Protein AF-A0A351DFI8-F1 (afdb_monomer)

Solvent-accessible surface area (backbone atoms only — not comparable to full-atom values): 4093 Å² total; per-residue (Å²): 134,81,88,89,72,76,96,52,90,70,45,42,56,66,91,52,99,78,56,27,41,26,16,14,36,23,77,84,78,66,51,74,42,78,67,53,49,66,56,34,92,88,76,72,43,59,59,44,44,81,36,81,44,72,90,71,83,78,90,86,79,134

Radius of gyration: 13.63 Å; Cα contacts (8 Å, |Δi|>4): 102; chains: 1; bounding box: 32×26×38 Å

pLDDT: mean 93.47, std 6.28, range [55.75, 98.38]

Structure (mmCIF, N/CA/C/O backbone):
data_AF-A0A351DFI8-F1
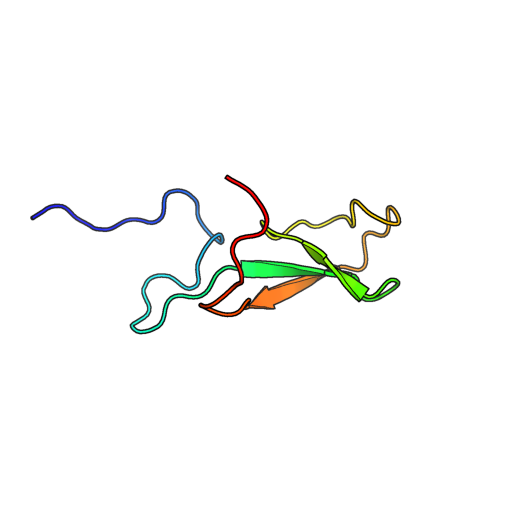#
_entry.id   AF-A0A351DFI8-F1
#
loop_
_atom_site.group_PDB
_atom_site.id
_atom_site.type_symbol
_atom_site.label_atom_id
_atom_site.label_alt_id
_atom_site.label_comp_id
_atom_site.label_asym_id
_atom_site.label_entity_id
_atom_site.label_seq_id
_atom_site.pdbx_PDB_ins_code
_atom_site.Cartn_x
_atom_site.Cartn_y
_atom_site.Cartn_z
_atom_site.occupancy
_atom_site.B_iso_or_equiv
_atom_site.auth_seq_id
_atom_site.auth_comp_id
_atom_site.auth_asym_id
_atom_site.auth_atom_id
_atom_site.pdbx_PDB_model_num
ATOM 1 N N . MET A 1 1 ? -16.121 8.228 26.435 1.00 55.75 1 MET A N 1
ATOM 2 C CA . MET A 1 1 ? -15.701 7.454 25.249 1.00 55.75 1 MET A CA 1
ATOM 3 C C . MET A 1 1 ? -14.900 8.414 24.386 1.00 55.75 1 MET A C 1
ATOM 5 O O . MET A 1 1 ? -15.440 9.463 24.071 1.00 55.75 1 MET A O 1
ATOM 9 N N . GLY A 1 2 ? -13.607 8.157 24.172 1.00 79.44 2 GLY A N 1
ATOM 10 C CA . GLY A 1 2 ? -12.719 9.097 23.475 1.00 79.44 2 GLY A CA 1
ATOM 11 C C . GLY A 1 2 ? -13.007 9.178 21.976 1.00 79.44 2 GLY A C 1
ATOM 12 O O . GLY A 1 2 ? -13.575 8.246 21.403 1.00 79.44 2 GLY A O 1
ATOM 13 N N . GLU A 1 3 ? -12.613 10.291 21.364 1.00 85.75 3 GLU A N 1
ATOM 14 C CA . GLU A 1 3 ? -12.614 10.461 19.913 1.00 85.75 3 GLU A CA 1
ATOM 15 C C . GLU A 1 3 ? -11.675 9.436 19.260 1.00 85.75 3 GLU A C 1
ATOM 17 O O . GLU A 1 3 ? -10.583 9.164 19.763 1.00 85.75 3 GLU A O 1
ATOM 22 N N . ARG A 1 4 ? -12.120 8.823 18.158 1.00 85.81 4 ARG A N 1
ATOM 23 C CA . ARG A 1 4 ? -11.324 7.853 17.400 1.00 85.81 4 ARG A CA 1
ATOM 24 C C . ARG A 1 4 ? -10.642 8.565 16.242 1.00 85.81 4 ARG A C 1
ATOM 26 O O . ARG A 1 4 ? -11.297 8.912 15.261 1.00 85.81 4 ARG A O 1
ATOM 33 N N . VAL A 1 5 ? -9.332 8.729 16.357 1.00 88.50 5 VAL A N 1
ATOM 34 C CA . VAL A 1 5 ? -8.482 9.334 15.329 1.00 88.50 5 VAL A CA 1
ATOM 35 C C . VAL A 1 5 ? -7.503 8.295 14.779 1.00 88.50 5 VAL A C 1
ATOM 37 O O . VAL A 1 5 ? -7.076 7.410 15.530 1.00 88.50 5 VAL A O 1
ATOM 40 N N . PRO A 1 6 ? -7.159 8.349 13.481 1.00 88.81 6 PRO A N 1
ATOM 41 C CA . PRO A 1 6 ? -6.085 7.524 12.952 1.00 88.81 6 PRO A CA 1
ATOM 42 C C . PRO A 1 6 ? -4.753 7.962 13.573 1.00 88.81 6 PRO A C 1
ATOM 44 O O . PRO A 1 6 ? -4.564 9.1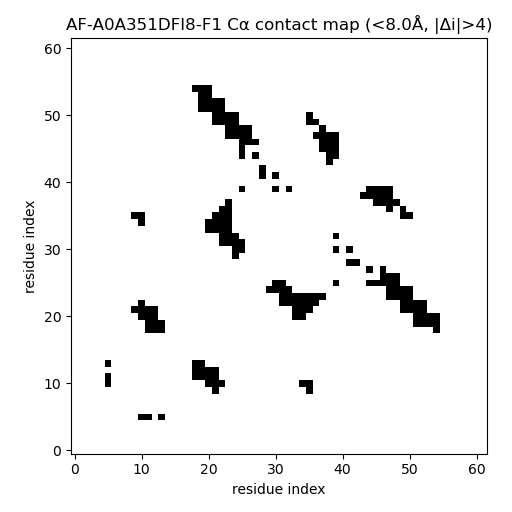32 13.898 1.00 88.81 6 PRO A O 1
ATOM 47 N N . ILE A 1 7 ? -3.823 7.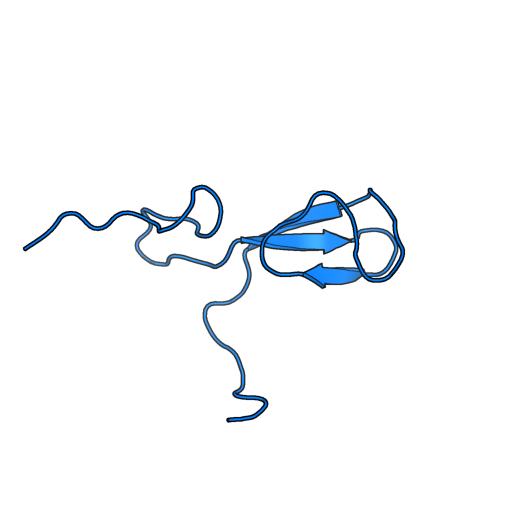020 13.730 1.00 90.69 7 ILE A N 1
ATOM 48 C CA . ILE A 1 7 ? -2.486 7.326 14.261 1.00 90.69 7 ILE A CA 1
ATOM 49 C C . ILE A 1 7 ? -1.656 8.190 13.297 1.00 90.69 7 ILE A C 1
ATOM 51 O O . ILE A 1 7 ? -0.810 8.958 13.739 1.00 90.69 7 ILE A O 1
ATOM 55 N N . GLU A 1 8 ? -1.927 8.083 11.995 1.00 91.25 8 GLU A N 1
ATOM 56 C CA . GLU A 1 8 ? -1.322 8.887 10.934 1.00 91.25 8 GLU A CA 1
ATOM 57 C C . GLU A 1 8 ? -2.319 9.033 9.776 1.00 91.25 8 GLU A C 1
ATOM 59 O O . GLU A 1 8 ? -3.080 8.106 9.463 1.00 91.25 8 GLU A O 1
ATOM 64 N N . GLU A 1 9 ? -2.327 10.205 9.143 1.00 88.81 9 GLU A N 1
ATOM 65 C CA . GLU A 1 9 ? -3.165 10.465 7.977 1.00 88.81 9 GLU A CA 1
ATOM 66 C C . GLU A 1 9 ? -2.751 9.586 6.791 1.00 88.81 9 GLU A C 1
ATOM 68 O O . GLU A 1 9 ? -1.575 9.411 6.488 1.00 88.81 9 GLU A O 1
ATOM 73 N N . GLY A 1 10 ? -3.735 9.029 6.086 1.00 89.69 10 GLY A N 1
ATOM 74 C CA . GLY A 1 10 ? -3.474 8.227 4.892 1.00 89.69 10 GLY A CA 1
ATOM 75 C C . GLY A 1 10 ? -3.001 6.793 5.149 1.00 89.69 10 GLY A C 1
ATOM 76 O O . GLY A 1 10 ? -2.722 6.106 4.172 1.00 89.69 10 GLY A O 1
ATOM 77 N N . LEU A 1 11 ? -2.970 6.309 6.400 1.00 93.69 11 LEU A N 1
ATOM 78 C CA . LEU A 1 11 ? -2.812 4.874 6.705 1.00 93.69 11 LEU A CA 1
ATOM 79 C C . LEU A 1 11 ? -4.080 4.065 6.421 1.00 93.69 11 LEU A C 1
ATOM 81 O O . LEU A 1 11 ? -4.008 2.898 6.029 1.00 93.69 11 LEU A O 1
ATOM 85 N N . PHE A 1 12 ? -5.240 4.680 6.653 1.00 93.69 12 PHE A N 1
ATOM 86 C CA . PHE A 1 12 ? -6.546 4.040 6.567 1.00 93.69 12 PHE A CA 1
ATOM 87 C C . PHE A 1 12 ? -7.508 4.887 5.741 1.00 93.69 12 PHE A C 1
ATOM 89 O O . PHE A 1 12 ? -7.389 6.111 5.719 1.00 93.69 12 PHE A O 1
ATOM 96 N N . THR A 1 13 ? -8.540 4.268 5.172 1.00 93.62 13 THR A N 1
ATOM 97 C CA . THR A 1 13 ? -9.705 4.975 4.598 1.00 93.62 13 THR A CA 1
ATOM 98 C C . T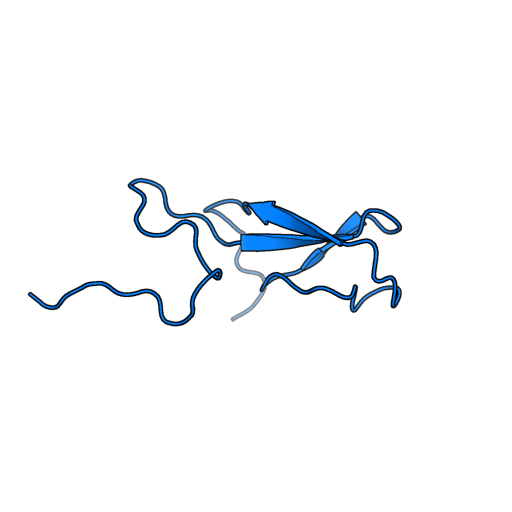HR A 1 13 ? -10.641 5.564 5.672 1.00 93.62 13 THR A C 1
ATOM 100 O O . THR A 1 13 ? -11.829 5.752 5.436 1.00 93.62 13 THR A O 1
ATOM 103 N N . TRP A 1 14 ? -10.130 5.821 6.880 1.00 90.56 14 TRP A N 1
ATOM 104 C CA . TRP A 1 14 ? -10.902 6.321 8.016 1.00 90.56 14 TRP A CA 1
ATOM 105 C C . TRP A 1 14 ? -11.209 7.825 7.871 1.00 90.56 14 TRP A C 1
ATOM 107 O O . TRP A 1 14 ? -10.310 8.576 7.490 1.00 90.56 14 TRP A O 1
ATOM 117 N N . PRO A 1 15 ? -12.413 8.296 8.251 1.00 90.44 15 PRO A N 1
ATOM 118 C CA . PRO A 1 15 ? -13.533 7.527 8.795 1.00 90.44 15 PRO A CA 1
ATOM 119 C C . PRO A 1 15 ? -14.321 6.792 7.701 1.00 90.44 15 PRO A C 1
ATOM 121 O O . PRO A 1 15 ? -14.712 7.370 6.694 1.00 90.44 15 PRO A O 1
ATOM 124 N N . SER A 1 16 ? -14.574 5.505 7.924 1.00 88.62 16 SER A N 1
ATOM 125 C CA . SER A 1 16 ? -15.386 4.646 7.058 1.00 88.62 16 SER A CA 1
ATOM 126 C C . SER A 1 16 ? -15.958 3.504 7.898 1.00 88.62 16 SER A C 1
ATOM 128 O O . SER A 1 16 ? -15.319 3.093 8.869 1.00 88.62 16 SER A O 1
ATOM 130 N N . ASP A 1 17 ? -17.137 2.992 7.533 1.00 88.94 17 ASP A N 1
ATOM 131 C CA . ASP A 1 17 ? -17.748 1.815 8.174 1.00 88.94 17 ASP A CA 1
ATOM 132 C C . ASP A 1 17 ? -16.926 0.537 7.936 1.00 88.94 17 ASP A C 1
ATOM 134 O O . ASP A 1 17 ? -16.900 -0.365 8.774 1.00 88.94 17 ASP A O 1
ATOM 138 N N . GLU A 1 18 ? -16.193 0.487 6.821 1.00 90.62 18 GLU A N 1
ATOM 139 C CA . GLU A 1 18 ? -15.291 -0.604 6.453 1.00 90.62 18 GLU A CA 1
ATOM 140 C C . GLU A 1 18 ? -13.885 -0.041 6.178 1.00 90.62 18 GLU A C 1
ATOM 142 O O . GLU A 1 18 ? -13.454 0.037 5.022 1.00 90.62 18 GLU A O 1
ATOM 147 N N . PRO A 1 19 ? -13.148 0.392 7.221 1.00 91.94 19 PRO A N 1
ATOM 148 C CA . PRO A 1 19 ? -11.843 1.005 7.038 1.00 91.94 19 PRO A CA 1
ATOM 149 C C . PRO A 1 19 ? -10.849 -0.020 6.488 1.00 91.94 19 PRO A C 1
ATOM 151 O O . PRO A 1 19 ? -10.699 -1.127 7.010 1.00 91.94 19 PRO A O 1
ATOM 154 N N . LYS A 1 20 ? -10.134 0.372 5.437 1.00 94.75 20 LYS A N 1
ATOM 155 C CA . LYS A 1 20 ? -9.106 -0.433 4.776 1.00 94.75 20 LYS A CA 1
ATOM 156 C C . LYS A 1 20 ? -7.738 0.190 4.965 1.00 94.75 20 LYS A C 1
ATOM 158 O O . LYS A 1 20 ? -7.626 1.406 5.102 1.00 94.75 20 LYS A O 1
ATOM 163 N N . LEU A 1 21 ? -6.705 -0.647 4.930 1.00 95.56 21 LEU A N 1
ATOM 164 C CA . LEU A 1 21 ? -5.319 -0.189 4.900 1.00 95.56 21 LEU A CA 1
ATOM 165 C C . LEU A 1 21 ? -5.009 0.428 3.536 1.00 95.56 21 LEU A C 1
ATOM 167 O O . LEU A 1 21 ? -5.405 -0.111 2.503 1.00 95.56 21 LEU A O 1
ATOM 171 N N . ILE A 1 22 ? -4.264 1.525 3.530 1.00 96.94 22 ILE A N 1
ATOM 172 C CA . ILE A 1 22 ? -3.800 2.181 2.311 1.00 96.94 22 ILE A CA 1
ATOM 173 C C . ILE A 1 22 ? -2.317 1.842 2.129 1.00 96.94 22 ILE A C 1
ATOM 175 O O . ILE A 1 22 ? -1.457 2.269 2.899 1.00 96.94 22 ILE A O 1
ATOM 179 N N . GLY A 1 23 ? -2.026 1.036 1.111 1.00 97.44 23 GLY A N 1
ATOM 180 C CA . GLY A 1 23 ? -0.675 0.705 0.661 1.00 97.44 23 GLY A CA 1
ATOM 181 C C . GLY A 1 23 ? -0.343 1.361 -0.679 1.00 97.44 23 GLY A C 1
ATOM 182 O O . GLY A 1 23 ? -1.120 2.163 -1.201 1.00 97.44 23 GLY A O 1
ATOM 183 N N . SER A 1 24 ? 0.795 0.994 -1.262 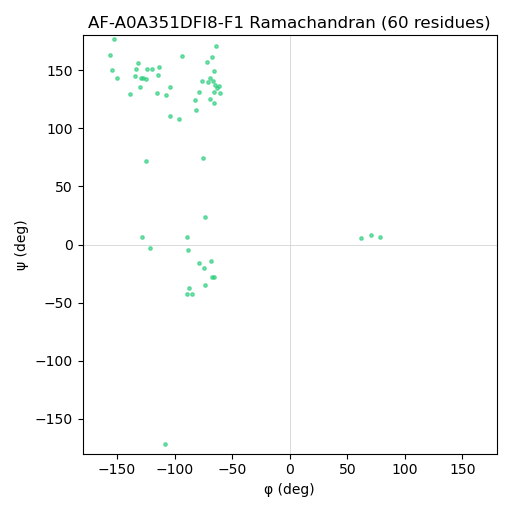1.00 97.81 24 SER A N 1
ATOM 184 C CA . SER A 1 24 ? 1.130 1.300 -2.653 1.00 97.81 24 SER A CA 1
ATOM 185 C C . SER A 1 24 ? 1.351 0.032 -3.472 1.00 97.81 24 SER A C 1
ATOM 187 O O . SER A 1 24 ? 1.742 -1.010 -2.944 1.00 97.81 24 SER A O 1
ATOM 189 N N . ILE A 1 25 ? 1.064 0.111 -4.770 1.00 98.12 25 ILE A N 1
ATOM 190 C CA . ILE A 1 25 ? 1.420 -0.891 -5.772 1.00 98.12 25 ILE A CA 1
ATOM 191 C C . ILE A 1 25 ? 2.402 -0.273 -6.764 1.00 98.12 25 ILE A C 1
ATOM 193 O O . ILE A 1 25 ? 2.169 0.819 -7.273 1.00 98.12 25 ILE A O 1
ATOM 197 N N . CYS A 1 26 ? 3.509 -0.959 -7.035 1.00 98.38 26 CYS A N 1
ATOM 198 C CA . CYS A 1 26 ? 4.437 -0.567 -8.090 1.00 98.38 26 CYS A CA 1
ATOM 199 C C . CYS A 1 26 ? 3.925 -1.070 -9.439 1.00 98.38 26 CYS A C 1
ATOM 201 O O . CYS A 1 26 ? 3.722 -2.275 -9.607 1.00 98.38 26 CYS A O 1
ATOM 203 N N . LEU A 1 27 ? 3.755 -0.161 -10.396 1.00 98.19 27 LEU A N 1
ATOM 204 C CA . LEU A 1 27 ? 3.257 -0.494 -11.729 1.00 98.19 27 LEU A CA 1
ATOM 205 C C . LEU A 1 27 ? 4.305 -1.210 -12.595 1.00 98.19 27 LEU A C 1
ATOM 207 O O . LEU A 1 27 ? 3.934 -1.934 -13.514 1.00 98.19 27 LEU A O 1
ATOM 211 N N . ASP A 1 28 ? 5.594 -1.093 -12.259 1.00 98.19 28 ASP A N 1
ATOM 212 C CA . ASP A 1 28 ? 6.671 -1.731 -13.027 1.00 98.19 28 ASP A CA 1
ATOM 213 C C . ASP A 1 28 ? 6.963 -3.174 -12.583 1.00 98.19 28 ASP A C 1
ATOM 215 O O . ASP A 1 28 ? 7.269 -4.030 -13.411 1.00 98.19 28 ASP A O 1
ATOM 219 N N . CYS A 1 29 ? 6.898 -3.472 -11.276 1.00 97.88 29 CYS A N 1
ATOM 220 C CA . CYS A 1 29 ? 7.257 -4.797 -10.738 1.00 97.88 29 CYS A CA 1
ATOM 221 C C . CYS A 1 29 ? 6.135 -5.517 -9.971 1.00 97.88 29 CYS A C 1
ATOM 223 O O . CYS A 1 29 ? 6.337 -6.635 -9.486 1.00 97.88 29 CYS A O 1
ATOM 225 N N . GLY A 1 30 ? 4.974 -4.878 -9.809 1.00 97.81 30 GLY A N 1
ATOM 226 C CA . GLY A 1 30 ? 3.805 -5.443 -9.131 1.00 97.81 30 GLY A CA 1
ATOM 227 C C . GLY A 1 30 ? 3.940 -5.591 -7.613 1.00 97.81 30 GLY A C 1
ATOM 228 O O . GLY A 1 30 ? 3.082 -6.212 -6.986 1.00 97.81 30 GLY A O 1
ATOM 229 N N . ALA A 1 31 ? 5.006 -5.067 -6.998 1.00 97.94 31 ALA A N 1
ATOM 230 C CA . ALA A 1 31 ? 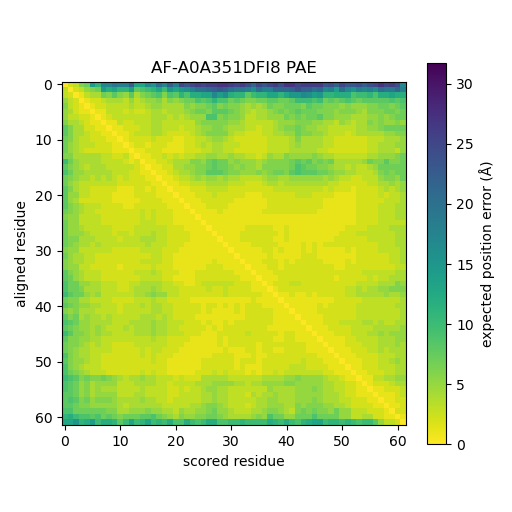5.165 -5.112 -5.546 1.00 97.94 31 ALA A CA 1
ATOM 231 C C . ALA A 1 31 ? 4.053 -4.316 -4.855 1.00 97.94 31 ALA A C 1
ATOM 233 O O . ALA A 1 31 ? 3.775 -3.186 -5.249 1.00 97.94 31 ALA A O 1
ATOM 234 N N . ILE A 1 32 ? 3.466 -4.897 -3.808 1.00 97.50 32 ILE A N 1
ATOM 235 C CA . ILE A 1 32 ? 2.509 -4.229 -2.925 1.00 97.50 32 ILE A CA 1
ATOM 236 C C . ILE A 1 32 ? 3.205 -3.971 -1.592 1.00 97.50 32 ILE A C 1
ATOM 238 O O . ILE A 1 32 ? 3.791 -4.889 -1.017 1.00 97.50 32 ILE A O 1
ATOM 242 N N . VAL A 1 33 ? 3.149 -2.731 -1.116 1.00 96.75 33 VAL A N 1
ATOM 243 C CA . VAL A 1 33 ? 3.840 -2.275 0.094 1.00 96.75 33 VAL A CA 1
ATOM 244 C C . VAL A 1 33 ? 2.860 -1.553 1.005 1.00 96.75 33 VAL A C 1
ATOM 246 O O . VAL A 1 33 ? 1.964 -0.849 0.544 1.00 96.75 33 VAL A O 1
ATOM 249 N N . PHE A 1 34 ? 3.029 -1.750 2.307 1.00 95.44 34 PHE A N 1
ATOM 250 C CA . PHE A 1 34 ? 2.321 -1.013 3.341 1.00 95.44 34 PHE A CA 1
ATOM 251 C C . PHE A 1 34 ? 3.335 -0.488 4.373 1.00 95.44 34 PHE A C 1
ATOM 253 O O . PHE A 1 34 ? 4.184 -1.279 4.797 1.00 95.44 34 PHE A O 1
ATOM 260 N N . PRO A 1 35 ? 3.242 0.782 4.819 1.00 95.62 35 PRO A N 1
ATOM 261 C CA . PRO A 1 35 ? 2.314 1.833 4.364 1.00 95.62 35 PRO A CA 1
ATOM 262 C C . PRO A 1 35 ? 2.508 2.256 2.900 1.00 95.62 35 PRO A C 1
ATOM 264 O O . PRO A 1 35 ? 3.472 1.843 2.258 1.00 95.62 35 PRO A O 1
ATOM 267 N N . ALA A 1 36 ? 1.590 3.063 2.359 1.00 96.31 36 ALA A N 1
ATOM 268 C CA . ALA A 1 36 ? 1.740 3.636 1.022 1.00 96.31 36 ALA A CA 1
ATOM 269 C C . ALA A 1 36 ? 2.998 4.512 0.922 1.00 96.31 36 ALA A C 1
ATOM 271 O O . ALA A 1 36 ? 3.216 5.400 1.742 1.00 96.31 36 ALA A O 1
ATOM 272 N N . GLN A 1 37 ? 3.808 4.275 -0.108 1.00 94.94 37 GLN A N 1
ATOM 273 C CA . GLN A 1 37 ? 5.077 4.970 -0.342 1.00 94.94 37 GLN A CA 1
ATOM 274 C C . GLN A 1 37 ? 5.186 5.412 -1.800 1.00 94.94 37 GLN A C 1
ATOM 276 O O . GLN A 1 37 ? 4.636 4.745 -2.675 1.00 94.94 37 GLN A O 1
ATOM 281 N N . SER A 1 38 ? 5.915 6.506 -2.044 1.00 94.81 38 SER A N 1
ATOM 282 C CA . SER A 1 38 ? 6.178 7.059 -3.383 1.00 94.81 38 SER A CA 1
ATOM 283 C C . SER A 1 38 ? 7.266 6.317 -4.165 1.00 94.81 38 SER A C 1
ATOM 285 O O . SER A 1 38 ? 7.379 6.502 -5.371 1.00 94.81 38 SER A O 1
ATOM 287 N N . GLY A 1 39 ? 8.077 5.493 -3.497 1.00 96.94 39 GLY A N 1
ATOM 288 C CA . GLY A 1 39 ? 9.140 4.705 -4.117 1.00 96.94 39 GLY A CA 1
ATOM 289 C C . GLY A 1 39 ? 8.989 3.225 -3.797 1.00 96.94 39 GLY A C 1
ATOM 290 O O . GLY A 1 39 ? 8.613 2.848 -2.689 1.00 96.94 39 GLY A O 1
ATOM 291 N N . CYS A 1 40 ? 9.295 2.372 -4.769 1.00 97.50 40 CYS A N 1
ATOM 292 C CA . CYS A 1 40 ? 9.244 0.932 -4.611 1.00 97.50 40 CYS A CA 1
ATOM 293 C C . CYS A 1 40 ? 10.519 0.419 -3.916 1.00 97.50 40 CYS A C 1
ATOM 295 O O . CYS A 1 40 ? 11.593 0.439 -4.525 1.00 97.50 40 CYS A O 1
ATOM 297 N N . PRO A 1 41 ? 10.431 -0.156 -2.703 1.00 97.25 41 PRO A N 1
ATOM 298 C CA . PRO A 1 41 ? 11.589 -0.721 -2.009 1.00 97.25 41 PRO A CA 1
ATOM 299 C C . PRO A 1 41 ? 12.146 -1.980 -2.692 1.00 97.25 41 PRO A C 1
ATOM 301 O O . PRO A 1 41 ? 13.248 -2.414 -2.372 1.00 97.25 41 PRO A O 1
ATOM 304 N N . ARG A 1 42 ? 11.397 -2.587 -3.625 1.00 97.56 42 ARG A N 1
ATOM 305 C CA . ARG A 1 42 ? 11.816 -3.797 -4.345 1.00 97.56 42 ARG A CA 1
ATOM 306 C C . ARG A 1 42 ? 12.677 -3.494 -5.571 1.00 97.56 42 ARG A C 1
ATOM 308 O O . ARG A 1 42 ? 13.632 -4.223 -5.813 1.00 97.56 42 ARG A O 1
ATOM 315 N N . CYS A 1 43 ? 12.318 -2.487 -6.369 1.00 97.75 43 CYS A N 1
ATOM 316 C CA . CYS A 1 43 ? 12.977 -2.204 -7.652 1.00 97.75 43 CYS A CA 1
ATOM 317 C C . CYS A 1 43 ? 13.444 -0.755 -7.820 1.00 97.75 43 CYS A C 1
ATOM 319 O O . CYS A 1 43 ? 13.887 -0.400 -8.907 1.00 97.75 43 CYS A O 1
ATOM 321 N N . THR A 1 44 ? 13.346 0.086 -6.786 1.00 97.50 44 THR A N 1
ATOM 322 C CA . THR A 1 44 ? 13.732 1.513 -6.789 1.00 97.50 44 THR A CA 1
ATOM 323 C C . THR A 1 44 ? 12.967 2.425 -7.756 1.00 97.50 44 THR A C 1
ATOM 325 O O . THR A 1 44 ? 13.285 3.605 -7.838 1.00 97.50 44 THR A O 1
ATOM 328 N N . SER A 1 45 ? 11.936 1.917 -8.437 1.00 97.56 45 SER A N 1
ATOM 329 C CA . SER A 1 45 ? 11.042 2.733 -9.265 1.00 97.56 45 SER A CA 1
ATOM 330 C C . SER A 1 45 ? 10.165 3.657 -8.417 1.00 97.56 45 SER A C 1
ATOM 332 O O . SER A 1 45 ? 9.681 3.263 -7.356 1.00 97.56 45 SER A O 1
ATOM 334 N N . ASP A 1 46 ? 9.922 4.860 -8.916 1.00 97.62 46 ASP A N 1
ATOM 335 C CA . ASP A 1 46 ? 8.958 5.847 -8.429 1.00 97.62 46 ASP A CA 1
ATOM 336 C C . ASP A 1 46 ? 7.555 5.681 -9.048 1.00 97.62 46 ASP A C 1
ATOM 338 O O . ASP A 1 46 ? 6.602 6.329 -8.615 1.00 97.62 46 ASP A O 1
ATOM 342 N N . ASN A 1 47 ? 7.387 4.757 -10.004 1.00 97.81 47 ASN A N 1
ATOM 343 C CA . ASN A 1 47 ? 6.109 4.442 -10.643 1.00 97.81 47 ASN A CA 1
ATOM 344 C C . ASN A 1 47 ? 5.212 3.604 -9.711 1.00 97.81 47 ASN A C 1
ATOM 346 O O . ASN A 1 47 ? 5.082 2.377 -9.835 1.00 97.81 47 ASN A O 1
ATOM 350 N N . THR A 1 48 ? 4.645 4.274 -8.708 1.00 97.88 48 THR A N 1
ATOM 351 C CA . THR A 1 48 ? 3.807 3.678 -7.666 1.00 97.88 48 THR A CA 1
ATOM 352 C C . THR A 1 48 ? 2.469 4.400 -7.542 1.00 97.88 48 THR A C 1
ATOM 354 O O . THR A 1 48 ? 2.384 5.620 -7.652 1.00 97.88 48 THR A O 1
ATOM 357 N N . GLU A 1 49 ? 1.409 3.641 -7.269 1.00 97.94 49 GLU A N 1
ATOM 358 C CA . GLU A 1 49 ? 0.064 4.170 -7.033 1.00 97.94 49 GLU A CA 1
ATOM 359 C C . GLU A 1 49 ? -0.476 3.710 -5.682 1.00 97.94 49 GLU A C 1
ATOM 361 O O . GLU A 1 49 ? -0.147 2.621 -5.205 1.00 97.94 49 GLU A O 1
ATOM 366 N N . LYS A 1 50 ? -1.341 4.518 -5.061 1.00 97.25 50 LYS A N 1
ATOM 367 C CA . LYS A 1 50 ? -2.044 4.112 -3.838 1.00 97.25 50 LYS A CA 1
ATOM 368 C C . LYS A 1 50 ? -3.015 2.973 -4.137 1.00 97.25 50 LYS A C 1
ATOM 370 O O . LYS A 1 50 ? -3.718 2.981 -5.143 1.00 97.25 50 LYS A O 1
ATOM 375 N N . LYS A 1 51 ? -3.098 2.017 -3.215 1.00 96.44 51 LYS A N 1
ATOM 376 C CA . LYS A 1 51 ? -3.982 0.855 -3.307 1.00 96.44 51 LYS A CA 1
ATOM 377 C C . LYS A 1 51 ? -4.626 0.569 -1.955 1.00 96.44 51 LYS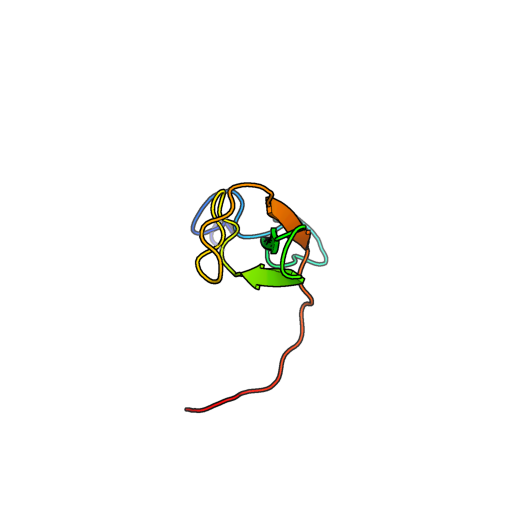 A C 1
ATOM 379 O O . LYS A 1 51 ? -3.930 0.415 -0.954 1.00 96.44 51 LYS A O 1
ATOM 384 N N . GLU A 1 52 ? -5.948 0.421 -1.941 1.00 96.94 52 GLU A N 1
ATOM 385 C CA . GLU A 1 52 ? -6.659 -0.142 -0.791 1.00 96.94 52 GLU A CA 1
ATOM 386 C C . GLU A 1 52 ? -6.337 -1.636 -0.655 1.00 96.94 52 GLU A C 1
ATOM 388 O O . GLU A 1 52 ? -6.510 -2.417 -1.597 1.00 96.94 52 GLU A O 1
ATOM 393 N N . LEU A 1 53 ? -5.868 -2.041 0.521 1.00 95.56 53 LEU A N 1
ATOM 394 C CA . LEU A 1 53 ? -5.600 -3.435 0.852 1.00 95.56 53 LEU A CA 1
ATOM 395 C C . LEU A 1 53 ? -6.815 -4.067 1.541 1.00 95.56 53 LEU A C 1
ATOM 397 O O . LEU A 1 53 ? -7.716 -3.386 2.033 1.00 95.56 53 LEU A O 1
ATOM 401 N N . GLY A 1 54 ? -6.845 -5.399 1.564 1.00 90.12 54 GLY A N 1
ATOM 402 C CA . GLY A 1 54 ? -7.914 -6.148 2.218 1.00 90.12 54 GLY A CA 1
ATOM 403 C C . GLY A 1 54 ? -7.915 -5.987 3.741 1.00 90.12 54 GLY A C 1
ATOM 404 O O . GLY A 1 54 ? -6.910 -5.642 4.355 1.00 90.12 54 GLY A O 1
ATOM 405 N N . THR A 1 55 ? -9.048 -6.310 4.360 1.00 91.12 55 THR A N 1
ATOM 406 C CA . THR A 1 55 ? -9.244 -6.314 5.824 1.00 91.12 55 THR A CA 1
ATOM 407 C C . THR A 1 55 ? -8.899 -7.658 6.474 1.00 91.12 55 THR A C 1
ATOM 409 O O . THR A 1 55 ? -9.145 -7.876 7.659 1.00 91.12 55 THR A O 1
ATOM 412 N N . ARG A 1 56 ? -8.351 -8.595 5.694 1.00 92.38 56 ARG A N 1
ATOM 413 C CA . ARG A 1 56 ? -8.010 -9.957 6.108 1.00 92.38 56 ARG A CA 1
ATOM 414 C C . ARG A 1 56 ? -6.624 -10.324 5.599 1.00 92.38 56 ARG A C 1
ATOM 416 O O . ARG A 1 56 ? -6.251 -9.950 4.491 1.00 92.38 56 ARG A O 1
ATOM 423 N N . GLY A 1 57 ? -5.905 -11.109 6.392 1.00 92.19 57 GLY A N 1
ATOM 424 C CA . GLY A 1 57 ? -4.606 -11.670 6.043 1.00 92.19 57 GLY A CA 1
ATOM 425 C C . GLY A 1 57 ? -4.358 -12.973 6.793 1.00 92.19 57 GLY A C 1
ATOM 426 O O . GLY A 1 57 ? -5.174 -13.398 7.613 1.00 92.19 57 GLY A O 1
ATOM 427 N N . SER A 1 58 ? -3.227 -13.604 6.505 1.00 95.00 58 SER A N 1
ATOM 428 C CA . SER A 1 58 ? -2.759 -14.797 7.208 1.00 95.00 58 SER A CA 1
ATOM 429 C C . SER A 1 58 ? -1.630 -14.408 8.155 1.00 95.00 58 SER A C 1
ATOM 431 O O . SER A 1 58 ? -0.737 -13.654 7.771 1.00 95.00 58 SER A O 1
ATOM 433 N N . LEU A 1 59 ? -1.659 -14.922 9.386 1.00 95.00 59 LEU A N 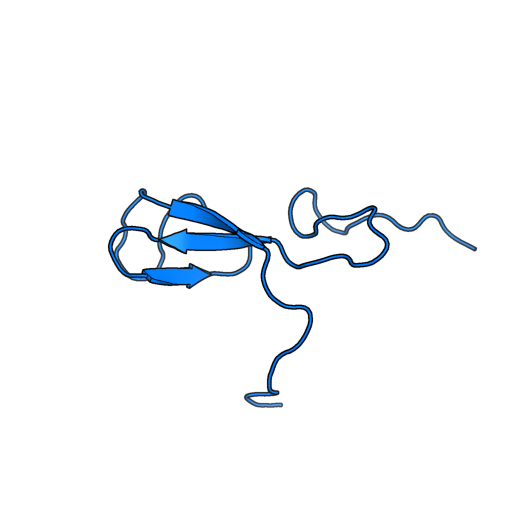1
ATOM 434 C CA . LEU A 1 59 ? -0.538 -14.770 10.309 1.00 95.00 59 LEU A CA 1
ATOM 435 C C . LEU A 1 59 ? 0.668 -15.528 9.742 1.00 95.00 59 LEU A C 1
ATOM 437 O O . LEU A 1 59 ? 0.572 -16.726 9.486 1.00 95.00 59 LEU A O 1
ATOM 441 N N . TRP A 1 60 ? 1.777 -14.826 9.525 1.00 91.19 60 TRP A N 1
ATOM 442 C CA . TRP A 1 60 ? 2.977 -15.414 8.926 1.00 91.19 60 TRP A CA 1
ATOM 443 C C . TRP A 1 60 ? 3.928 -16.011 9.973 1.00 91.19 60 TRP A C 1
ATOM 445 O O . TRP A 1 60 ? 4.447 -17.106 9.784 1.00 91.19 60 TRP A O 1
ATOM 455 N N . THR A 1 61 ? 4.132 -15.306 11.087 1.00 94.12 61 THR A N 1
ATOM 456 C CA . THR A 1 61 ? 4.960 -15.718 12.233 1.00 94.12 61 THR A CA 1
ATOM 457 C C . THR A 1 61 ? 4.482 -14.987 13.494 1.00 94.12 61 THR A C 1
ATOM 459 O O . THR A 1 61 ? 3.762 -13.993 13.368 1.00 94.12 61 THR A O 1
ATOM 462 N N . TRP A 1 62 ? 4.868 -15.463 14.684 1.00 87.25 62 TRP A N 1
ATOM 463 C CA . TRP A 1 62 ? 4.620 -14.811 15.978 1.00 87.25 62 TRP A CA 1
ATOM 464 C C . TRP A 1 62 ? 5.906 -14.664 16.792 1.00 87.25 62 TRP A C 1
ATOM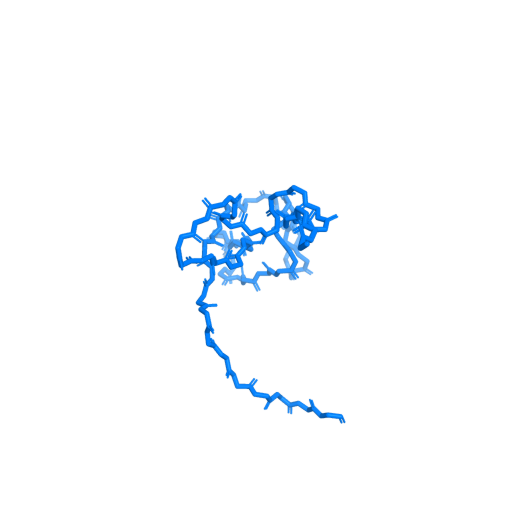 466 O O . TRP A 1 62 ? 6.825 -15.489 16.583 1.00 87.25 62 TRP A O 1
#

Secondary structure (DSSP, 8-state):
------SSTTSB--S-SS--BEEEEETTT--EESS--SS-TTT----EEEEEPPS-------

Nearest PDB structures (foldseek):
  5m3k-assembly1_E  TM=9.738E-01  e=6.348E-02  Pseudomonas protegens Pf-5
  6htj-assembly1_B  TM=8.874E-01  e=7.232E-02  Saccharolobus solfataricus
  6ok1-assembly1_D  TM=7.259E-01  e=3.307E-02  Thermomonospora curvata DSM 43183
  7pwo-assembly1_m2  TM=7.408E-01  e=1.069E-01  Giardia lamblia ATCC 50803
  8hkz-assembly1_L40E  TM=6.401E-01  e=1.141E-01  Sulfolobus acidocaldarius DSM 639

Mean predicted aligned error: 3.81 Å

Sequence (62 aa):
MGERVPIEEGLFTWPSDEPKLIGSICLDCGAIVFPAQSGCPRCTSDNTEKKELGTRGSLWTW

Foldseek 3Di:
DDDDDDPDPQQWPPPDPQIFGKWKAAPPPRDTDPPHDQADPVPRDSRIDIDTDDPDDDDPDD